Protein AF-A0A2E2D1N4-F1 (afdb_monomer_lite)

pLDDT: mean 76.46, std 15.57, range [43.59, 96.06]

Foldseek 3Di:
DDPVVVVVVVVVVPPPPPFDDQPAFDWDWDWDDDPPFIKIKIKTDRDDPDDDPQEAEAEDEDPAAADAQPPGPVSDHVNVSVVSNVCVVVVDDHSYIYIYIYQRADPDDPCRVLRSCVVVPPLVVLVVDDDDPVSVVSPVVD

Structure (mmCIF, N/CA/C/O backbone):
data_AF-A0A2E2D1N4-F1
#
_entry.id   AF-A0A2E2D1N4-F1
#
loop_
_atom_site.group_PDB
_atom_site.id
_atom_site.type_symbol
_atom_site.label_atom_id
_atom_site.label_alt_id
_atom_site.label_comp_id
_atom_site.label_asym_id
_atom_site.lab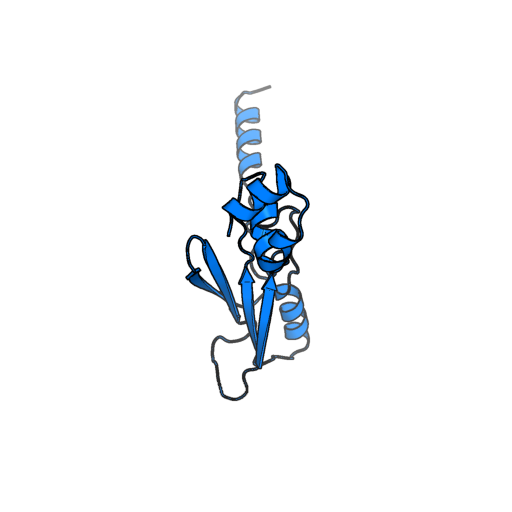el_entity_id
_atom_site.label_seq_id
_atom_site.pdbx_PDB_ins_code
_atom_site.Cartn_x
_atom_site.Cartn_y
_atom_site.Cartn_z
_atom_site.occupancy
_atom_site.B_iso_or_equiv
_atom_site.auth_seq_id
_atom_site.auth_comp_id
_atom_site.auth_asym_id
_atom_site.auth_atom_id
_atom_site.pdbx_PDB_model_num
ATOM 1 N N . MET A 1 1 ? 37.446 30.413 17.553 1.00 54.59 1 MET A N 1
ATOM 2 C CA . MET A 1 1 ? 36.247 29.555 17.701 1.00 54.59 1 MET A CA 1
ATOM 3 C C . MET A 1 1 ? 36.726 28.135 17.995 1.00 54.59 1 MET A C 1
ATOM 5 O O . MET A 1 1 ? 37.431 27.576 17.167 1.00 54.59 1 MET A O 1
ATOM 9 N N . ASN A 1 2 ? 36.495 27.613 19.207 1.00 69.12 2 ASN A N 1
ATOM 10 C CA . ASN A 1 2 ? 37.122 26.363 19.671 1.00 69.12 2 ASN A CA 1
ATOM 11 C C . ASN A 1 2 ? 36.707 25.160 18.815 1.00 69.12 2 ASN A C 1
ATOM 13 O O . ASN A 1 2 ? 35.518 24.973 18.569 1.00 69.12 2 ASN A O 1
ATOM 17 N N . LYS A 1 3 ? 37.677 24.312 18.440 1.00 60.31 3 LYS A N 1
ATOM 18 C CA . LYS A 1 3 ? 37.467 23.058 17.686 1.00 60.31 3 LYS A CA 1
ATOM 19 C C . LYS A 1 3 ? 36.375 22.168 18.308 1.00 60.31 3 LYS A C 1
ATOM 21 O O . LYS A 1 3 ? 35.610 21.543 17.585 1.00 60.31 3 LYS A O 1
ATOM 26 N N . ALA A 1 4 ? 36.224 22.214 19.635 1.00 66.19 4 ALA A N 1
ATOM 27 C CA . ALA A 1 4 ? 35.162 21.530 20.376 1.00 66.19 4 ALA A CA 1
ATOM 28 C C . ALA A 1 4 ? 33.736 22.007 20.025 1.00 66.19 4 ALA A C 1
ATOM 30 O O . ALA A 1 4 ? 32.815 21.198 19.987 1.00 66.19 4 ALA A O 1
ATOM 31 N N . LYS A 1 5 ? 33.538 23.298 19.712 1.00 59.16 5 LYS A N 1
ATOM 32 C CA . LYS A 1 5 ? 32.228 23.825 19.284 1.00 59.16 5 LYS A CA 1
ATOM 33 C C . LYS A 1 5 ? 31.865 23.375 17.864 1.00 59.16 5 LYS A C 1
ATOM 35 O O . LYS A 1 5 ? 30.692 23.172 17.584 1.00 59.16 5 LYS A O 1
ATOM 40 N N . PHE A 1 6 ? 32.860 23.186 16.992 1.00 63.22 6 PHE A N 1
ATOM 41 C CA . PHE A 1 6 ? 32.650 22.670 15.634 1.00 63.22 6 PHE A CA 1
ATOM 42 C C . PHE A 1 6 ? 32.310 21.172 15.648 1.00 63.22 6 PHE A C 1
ATOM 44 O O . PHE A 1 6 ? 31.409 20.742 14.936 1.00 63.22 6 PHE A O 1
ATOM 51 N N . LEU A 1 7 ? 32.964 20.398 16.523 1.00 61.84 7 LEU A N 1
ATOM 52 C CA . LEU A 1 7 ? 32.660 18.978 16.732 1.00 61.84 7 LEU A CA 1
ATOM 53 C C . LEU A 1 7 ? 31.230 18.769 17.265 1.00 61.84 7 LEU A C 1
ATOM 55 O O . LEU A 1 7 ? 30.522 17.885 16.794 1.00 61.84 7 LEU A O 1
ATOM 59 N N . LEU A 1 8 ? 30.783 19.622 18.195 1.00 59.03 8 LEU A N 1
ATOM 60 C CA . LEU A 1 8 ? 29.419 19.581 18.732 1.00 59.03 8 LEU A CA 1
ATOM 61 C C . LEU A 1 8 ? 28.369 19.915 17.658 1.00 59.03 8 LEU A C 1
ATOM 63 O O . LEU A 1 8 ? 27.344 19.248 17.579 1.00 59.03 8 LEU A O 1
ATOM 67 N N . LEU A 1 9 ? 28.643 20.899 16.792 1.00 56.91 9 LEU A N 1
ATOM 68 C CA . LEU A 1 9 ? 27.758 21.263 15.677 1.00 56.91 9 LEU A CA 1
ATOM 69 C C . LEU A 1 9 ? 27.648 20.135 14.632 1.00 56.91 9 LEU A C 1
ATOM 71 O O . LEU A 1 9 ? 26.576 19.914 14.075 1.00 56.91 9 LEU A O 1
ATOM 75 N N . PHE A 1 10 ? 28.738 19.394 14.406 1.00 57.06 10 PHE A N 1
ATOM 76 C CA . PHE A 1 10 ? 28.766 18.243 13.499 1.00 57.06 10 PHE A CA 1
ATOM 77 C C . PHE A 1 10 ? 28.005 17.032 14.065 1.00 57.06 10 PHE A C 1
ATOM 79 O O . PHE A 1 10 ? 27.363 16.309 13.309 1.00 57.06 10 PHE A O 1
ATOM 86 N N . LEU A 1 11 ? 28.010 16.842 15.392 1.00 55.62 11 LEU A N 1
ATOM 87 C CA . LEU A 1 11 ? 27.261 15.770 16.058 1.00 55.62 11 LEU A CA 1
ATOM 88 C C . LEU A 1 11 ? 25.736 15.994 15.999 1.00 55.62 11 LEU A C 1
ATOM 90 O O . LEU A 1 11 ? 24.978 15.043 15.839 1.00 55.62 11 LEU A O 1
ATOM 94 N N . ILE A 1 12 ? 25.281 17.251 16.083 1.00 55.34 12 ILE A N 1
ATOM 95 C CA . ILE A 1 12 ? 23.849 17.610 16.036 1.00 55.34 12 ILE A CA 1
ATOM 96 C C . ILE A 1 12 ? 23.264 17.425 14.622 1.00 55.34 12 ILE A C 1
ATOM 98 O O . ILE A 1 12 ? 22.081 17.132 14.471 1.00 55.34 12 ILE A O 1
ATOM 102 N N . MET A 1 13 ? 24.089 17.532 13.575 1.00 51.75 13 MET A N 1
ATOM 103 C CA . MET A 1 13 ? 23.668 17.325 12.181 1.00 51.75 13 MET A CA 1
ATOM 104 C C . MET A 1 13 ? 23.389 15.853 11.825 1.00 51.75 13 MET A C 1
ATOM 106 O O . MET A 1 13 ? 22.796 15.597 10.781 1.00 51.75 13 MET A O 1
ATOM 110 N N . GLN A 1 14 ? 23.772 14.885 12.668 1.00 49.44 14 GLN A N 1
ATOM 111 C CA . GLN A 1 14 ? 23.611 13.453 12.372 1.00 49.44 14 GLN A CA 1
ATOM 112 C C . GLN A 1 14 ? 22.303 12.819 12.884 1.00 49.44 14 GLN A C 1
ATOM 114 O O . GLN A 1 14 ? 22.088 11.635 12.649 1.00 49.44 14 GLN A O 1
ATOM 119 N N . VAL A 1 15 ? 21.410 13.562 13.554 1.00 48.88 15 VAL A N 1
ATOM 120 C CA . VAL A 1 15 ? 20.271 12.953 14.285 1.00 48.88 15 VAL A CA 1
ATOM 121 C C . VAL A 1 15 ? 18.909 13.087 13.578 1.00 48.88 15 VAL A C 1
ATOM 123 O O . VAL A 1 15 ? 17.912 12.576 14.068 1.00 48.88 15 VAL A O 1
ATOM 126 N N . ASN A 1 16 ? 18.828 13.686 12.386 1.00 43.59 16 ASN A N 1
ATOM 127 C CA . ASN A 1 16 ? 17.542 13.867 11.690 1.00 43.59 16 ASN A CA 1
ATOM 128 C C . ASN A 1 16 ? 17.332 12.912 10.504 1.00 43.59 16 ASN A C 1
ATOM 130 O O . ASN A 1 16 ? 16.797 13.317 9.476 1.00 43.59 16 ASN A O 1
ATOM 134 N N . HIS A 1 17 ? 17.704 11.638 10.638 1.00 45.53 17 HIS A N 1
ATOM 135 C CA . HIS A 1 17 ? 17.041 10.600 9.844 1.00 45.53 17 HIS A CA 1
ATOM 136 C C . HIS A 1 17 ? 15.761 10.201 10.581 1.00 45.53 17 HIS A C 1
ATOM 138 O O . HIS A 1 17 ? 15.724 9.223 11.322 1.00 45.53 17 HIS A O 1
ATOM 144 N N . LEU A 1 18 ? 14.714 11.017 10.422 1.00 49.69 18 LEU A N 1
ATOM 145 C CA . LEU A 1 18 ? 13.352 10.590 10.724 1.00 49.69 18 LEU A CA 1
ATOM 146 C C . LEU A 1 18 ? 13.016 9.475 9.729 1.00 49.69 18 LEU A C 1
ATOM 148 O O . LEU A 1 18 ? 12.569 9.754 8.620 1.00 49.69 18 LEU A O 1
ATOM 152 N N . ASN A 1 19 ? 13.284 8.222 10.101 1.00 56.41 19 ASN A N 1
ATOM 153 C CA . ASN A 1 19 ? 12.696 7.087 9.398 1.00 56.41 19 ASN A CA 1
ATOM 154 C C . ASN A 1 19 ? 11.179 7.262 9.472 1.00 56.41 19 ASN A C 1
ATOM 156 O O . ASN A 1 19 ? 10.627 7.498 10.553 1.00 56.41 19 ASN A O 1
ATOM 160 N N . SER A 1 20 ? 10.521 7.240 8.317 1.00 68.00 20 SER A N 1
ATOM 161 C CA . SER A 1 20 ? 9.088 7.469 8.266 1.00 68.00 20 SER A CA 1
ATOM 162 C C . SER A 1 20 ? 8.424 6.204 8.786 1.00 68.00 20 SER A C 1
ATOM 164 O O . SER A 1 20 ? 8.577 5.134 8.217 1.00 68.00 20 SER A O 1
ATOM 166 N N . GLN A 1 21 ? 7.714 6.295 9.904 1.00 85.50 21 GLN A N 1
ATOM 167 C CA . GLN A 1 21 ? 6.970 5.159 10.435 1.00 85.50 21 GLN A CA 1
ATOM 168 C C . GLN A 1 21 ? 5.506 5.237 9.994 1.00 85.50 21 GLN A C 1
ATOM 170 O O . GLN A 1 21 ? 4.939 6.326 9.833 1.00 85.50 21 GLN A O 1
ATOM 175 N N . LEU A 1 22 ? 4.887 4.066 9.822 1.00 89.81 22 LEU A N 1
ATOM 176 C CA . LEU A 1 22 ? 3.444 3.956 9.626 1.00 89.81 22 LEU A CA 1
ATOM 177 C C . LEU A 1 22 ? 2.701 4.632 10.780 1.00 89.81 22 LEU A C 1
ATOM 179 O O . LEU A 1 22 ? 3.066 4.491 11.946 1.00 89.81 22 LEU A O 1
ATOM 183 N N . ALA A 1 23 ? 1.626 5.334 10.446 1.00 92.25 23 ALA A N 1
ATOM 184 C CA . ALA A 1 23 ? 0.716 5.939 11.405 1.00 92.25 23 ALA A CA 1
ATOM 185 C C . ALA A 1 23 ? -0.049 4.891 12.224 1.00 92.25 23 ALA A C 1
ATOM 187 O O . ALA A 1 23 ? -0.276 5.071 13.417 1.00 92.25 23 ALA A O 1
ATOM 188 N N . ILE A 1 24 ? -0.461 3.807 11.565 1.00 93.38 24 ILE A N 1
ATOM 189 C CA . ILE A 1 24 ? -1.210 2.694 12.144 1.00 93.38 24 ILE A CA 1
ATOM 190 C C . ILE A 1 24 ? -0.996 1.435 11.300 1.00 93.38 24 ILE A C 1
ATOM 192 O O . ILE A 1 24 ? -0.700 1.522 10.104 1.00 93.38 24 ILE A O 1
ATOM 196 N N . GLY A 1 25 ? -1.213 0.272 11.909 1.00 93.56 25 GLY A N 1
ATOM 197 C CA . GLY A 1 25 ? -1.197 -1.017 11.229 1.00 93.56 25 GLY A CA 1
ATOM 198 C C . GLY A 1 25 ? 0.204 -1.591 11.048 1.00 93.56 25 GLY A C 1
ATOM 199 O O . GLY A 1 25 ? 1.180 -1.107 11.623 1.00 93.56 25 GLY A O 1
ATOM 200 N N . SER A 1 26 ? 0.293 -2.647 10.247 1.00 94.38 26 SER A N 1
ATOM 201 C CA . SER A 1 26 ? 1.549 -3.329 9.932 1.00 94.38 26 SER A CA 1
ATOM 202 C C . SER A 1 26 ? 1.624 -3.696 8.458 1.00 94.38 26 SER A C 1
ATOM 204 O O . SER A 1 26 ? 0.599 -3.920 7.813 1.00 94.38 26 SER A O 1
ATOM 206 N N . ILE A 1 27 ? 2.848 -3.769 7.937 1.00 92.94 27 ILE A N 1
ATOM 207 C CA . ILE A 1 27 ? 3.134 -4.248 6.586 1.00 92.94 27 ILE A CA 1
ATOM 208 C C . ILE A 1 27 ? 3.900 -5.562 6.687 1.00 92.94 27 ILE A C 1
ATOM 210 O O . ILE A 1 27 ? 4.873 -5.665 7.432 1.00 92.94 27 ILE A O 1
ATOM 214 N N . GLU A 1 28 ? 3.455 -6.548 5.923 1.00 93.62 28 GLU A N 1
ATOM 215 C CA . GLU A 1 28 ? 4.217 -7.742 5.582 1.00 93.62 28 GLU A CA 1
ATOM 216 C C . GLU A 1 28 ? 4.699 -7.609 4.137 1.00 93.62 28 GLU A C 1
ATOM 218 O O . GLU A 1 28 ? 3.931 -7.221 3.258 1.00 93.62 28 GLU A O 1
ATOM 223 N N . GLU A 1 29 ? 5.970 -7.908 3.882 1.00 91.25 29 GLU A N 1
ATOM 224 C CA . GLU A 1 29 ? 6.560 -7.778 2.552 1.00 91.25 29 GLU A CA 1
ATOM 225 C C . GLU A 1 29 ? 6.910 -9.142 1.974 1.00 91.25 29 GLU A C 1
ATOM 227 O O . GLU A 1 29 ? 7.468 -10.004 2.652 1.00 91.25 29 GLU A O 1
ATOM 232 N N . PHE A 1 30 ? 6.633 -9.311 0.686 1.00 89.12 30 PHE A N 1
ATOM 233 C CA . PHE A 1 30 ? 7.065 -10.466 -0.080 1.00 89.12 30 PHE A CA 1
ATOM 234 C C . PHE A 1 30 ? 7.574 -10.036 -1.450 1.00 89.12 30 PHE A C 1
ATOM 236 O O . PHE A 1 30 ? 7.181 -9.003 -1.992 1.00 89.12 30 PHE A O 1
ATOM 243 N N . PHE A 1 31 ? 8.475 -10.835 -2.008 1.00 86.81 31 PHE A N 1
ATOM 244 C CA . PHE A 1 31 ? 9.079 -10.576 -3.306 1.00 86.81 31 PHE A CA 1
ATOM 245 C C . PHE A 1 31 ? 8.644 -11.668 -4.273 1.00 86.81 31 PHE A C 1
ATOM 247 O O . PHE A 1 31 ? 8.837 -12.852 -4.005 1.00 86.81 31 PHE A O 1
ATOM 254 N N . ILE A 1 32 ? 8.038 -11.269 -5.388 1.00 82.94 32 ILE A N 1
ATOM 255 C CA . ILE A 1 32 ? 7.756 -12.174 -6.499 1.00 82.94 32 ILE A CA 1
ATOM 256 C C . ILE A 1 32 ? 8.831 -11.967 -7.553 1.00 82.94 32 ILE A C 1
ATOM 258 O O . ILE A 1 32 ? 8.957 -10.881 -8.122 1.00 82.94 32 ILE A O 1
ATOM 262 N N . GLU A 1 33 ? 9.577 -13.025 -7.836 1.00 75.19 33 GLU A N 1
ATOM 263 C CA . GLU A 1 33 ? 10.494 -13.069 -8.967 1.00 75.19 33 GLU A CA 1
ATOM 264 C C . GLU A 1 33 ? 9.693 -13.322 -10.250 1.00 75.19 33 GLU A C 1
ATOM 266 O O . GLU A 1 33 ? 9.008 -14.338 -10.389 1.00 75.19 33 GLU A O 1
ATOM 271 N N . HIS A 1 34 ? 9.762 -12.396 -11.208 1.00 64.19 34 HIS A N 1
ATOM 272 C CA . HIS A 1 34 ? 9.250 -12.623 -12.555 1.00 64.19 34 HIS A CA 1
ATOM 273 C C . HIS A 1 34 ? 10.297 -12.198 -13.588 1.00 64.19 34 HIS A C 1
ATOM 275 O O . HIS A 1 34 ? 10.579 -11.010 -13.777 1.00 64.19 34 HIS A O 1
ATOM 281 N N . ASN A 1 35 ? 10.872 -13.186 -14.279 1.00 64.44 35 ASN A N 1
ATOM 282 C CA . ASN A 1 35 ? 11.982 -13.013 -15.219 1.00 64.44 35 ASN A CA 1
ATOM 283 C C . ASN A 1 35 ? 13.176 -12.279 -14.570 1.00 64.44 35 ASN A C 1
ATOM 285 O O . ASN A 1 35 ? 13.680 -12.701 -13.537 1.00 64.44 35 ASN A O 1
ATOM 289 N N . ALA A 1 36 ? 13.639 -11.177 -15.171 1.00 59.84 36 ALA A N 1
ATOM 290 C CA . ALA A 1 36 ? 14.768 -10.373 -14.696 1.00 59.84 36 ALA A CA 1
ATOM 291 C C . ALA A 1 36 ? 14.390 -9.329 -13.620 1.00 59.84 36 ALA A C 1
ATOM 293 O O . ALA A 1 36 ? 15.174 -8.401 -13.356 1.00 59.84 36 ALA A O 1
ATOM 294 N N . TYR A 1 37 ? 13.178 -9.409 -13.055 1.00 64.88 37 TYR A N 1
ATOM 295 C CA . TYR A 1 37 ? 12.639 -8.369 -12.186 1.00 64.88 37 TYR A CA 1
ATOM 296 C C . TYR A 1 37 ? 11.937 -8.928 -10.946 1.00 64.88 37 TYR A C 1
ATOM 298 O O . TYR A 1 37 ? 10.871 -9.533 -11.038 1.00 64.88 37 TYR A O 1
ATOM 306 N N . ASP A 1 38 ? 12.478 -8.594 -9.779 1.00 72.75 38 ASP A N 1
ATOM 307 C CA . ASP A 1 38 ? 11.798 -8.803 -8.503 1.00 72.75 38 ASP A CA 1
ATOM 308 C C . ASP A 1 38 ? 10.728 -7.719 -8.335 1.00 72.75 38 ASP A C 1
ATOM 310 O O . ASP A 1 38 ? 10.969 -6.530 -8.588 1.00 72.75 38 ASP A O 1
ATOM 314 N N . ARG A 1 39 ? 9.526 -8.120 -7.928 1.00 79.00 39 ARG A N 1
ATOM 315 C CA . ARG A 1 39 ? 8.444 -7.218 -7.532 1.00 79.00 39 ARG A CA 1
ATOM 316 C C . ARG A 1 39 ? 8.252 -7.330 -6.031 1.00 79.00 39 ARG A C 1
ATOM 318 O O . ARG A 1 39 ? 7.907 -8.401 -5.540 1.00 79.00 39 ARG A O 1
ATOM 325 N N . ARG A 1 40 ? 8.454 -6.220 -5.319 1.00 85.31 40 ARG A N 1
ATOM 326 C CA . ARG A 1 40 ? 8.033 -6.096 -3.921 1.00 85.31 40 ARG A CA 1
ATOM 327 C C . ARG A 1 40 ? 6.514 -5.978 -3.885 1.00 85.31 40 ARG A C 1
ATOM 329 O O . ARG A 1 40 ? 5.937 -5.181 -4.625 1.00 85.31 40 ARG A O 1
ATOM 336 N N . ILE A 1 41 ? 5.885 -6.761 -3.027 1.00 88.69 41 ILE A N 1
ATOM 337 C CA . ILE A 1 41 ? 4.474 -6.644 -2.699 1.00 88.69 41 ILE A CA 1
ATOM 338 C C . ILE A 1 41 ? 4.366 -6.453 -1.193 1.00 88.69 41 ILE A C 1
ATOM 340 O O . ILE A 1 41 ? 5.012 -7.152 -0.414 1.00 88.69 41 ILE A O 1
ATOM 344 N N . GLN A 1 42 ? 3.562 -5.476 -0.800 1.00 91.44 42 GLN A N 1
ATOM 345 C CA . GLN A 1 42 ? 3.348 -5.068 0.577 1.00 91.44 42 GLN A CA 1
ATOM 346 C C . GLN A 1 42 ? 1.895 -5.383 0.954 1.00 91.44 42 GLN A C 1
ATOM 348 O O . GLN A 1 42 ? 0.957 -4.832 0.373 1.00 91.44 42 GLN A O 1
ATOM 353 N N . ILE A 1 43 ? 1.699 -6.286 1.913 1.00 94.00 43 ILE A N 1
ATOM 354 C CA . ILE A 1 43 ? 0.397 -6.580 2.517 1.00 94.00 43 ILE A CA 1
ATOM 355 C C . ILE A 1 43 ? 0.247 -5.694 3.738 1.00 94.00 43 ILE A C 1
ATOM 357 O O . ILE A 1 43 ? 0.921 -5.884 4.747 1.00 94.00 43 ILE A O 1
ATOM 361 N N . TYR A 1 44 ? -0.644 -4.722 3.644 1.00 94.62 44 TYR A N 1
ATOM 362 C CA . TYR A 1 44 ? -0.938 -3.800 4.719 1.00 94.62 44 TYR A CA 1
ATOM 363 C C . TYR A 1 44 ? -2.203 -4.204 5.466 1.00 94.62 44 TYR A C 1
ATOM 365 O O . TYR A 1 44 ? -3.286 -4.341 4.886 1.00 94.62 44 TYR A O 1
ATOM 373 N N . TYR A 1 45 ? -2.044 -4.333 6.778 1.00 95.31 45 TYR A N 1
ATOM 374 C CA . TYR A 1 45 ? -3.077 -4.654 7.748 1.00 95.31 45 TYR A CA 1
ATOM 375 C C . TYR A 1 45 ? -3.347 -3.404 8.600 1.00 95.31 45 TYR A C 1
ATOM 377 O O . TYR A 1 45 ? -2.607 -3.152 9.554 1.00 95.31 45 TYR A O 1
ATOM 385 N N . PRO A 1 46 ? -4.382 -2.596 8.297 1.00 94.19 46 PRO A N 1
ATOM 386 C CA . PRO A 1 46 ? -4.597 -1.333 9.002 1.00 94.19 46 PRO A CA 1
ATOM 387 C C . PRO A 1 46 ? -5.031 -1.519 10.461 1.00 94.19 46 PRO A C 1
ATOM 389 O O . PRO A 1 46 ? -4.706 -0.692 11.308 1.00 94.19 46 PRO A O 1
ATOM 392 N N . PHE A 1 47 ? -5.765 -2.600 10.755 1.00 93.25 47 PHE A N 1
ATOM 393 C CA . PHE A 1 47 ? -6.367 -2.840 12.075 1.00 93.25 47 PHE A CA 1
ATOM 394 C C . PHE A 1 47 ? -6.062 -4.224 12.661 1.00 93.25 47 PHE A C 1
ATOM 396 O O . PHE A 1 47 ? -5.864 -4.342 13.866 1.00 93.25 47 PHE A O 1
ATOM 403 N N . SER A 1 48 ? -6.066 -5.276 11.837 1.00 90.12 48 SER A N 1
ATOM 404 C CA . SER A 1 48 ? -5.853 -6.664 12.265 1.00 90.12 48 SER A CA 1
ATOM 405 C C . SER A 1 48 ? -5.241 -7.479 11.131 1.00 90.12 48 SER A C 1
ATOM 407 O O . SER A 1 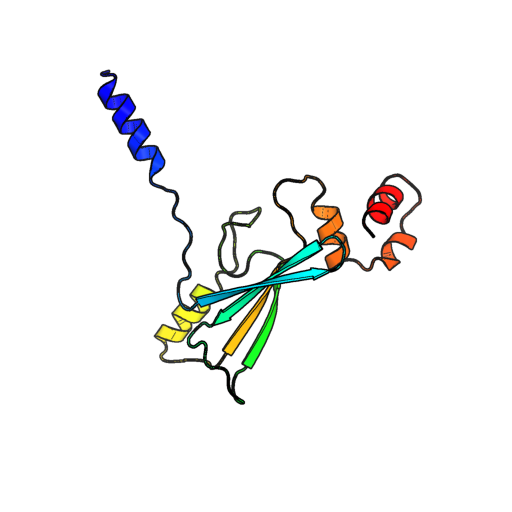48 ? -5.578 -7.264 9.968 1.00 90.12 48 SER A O 1
ATOM 409 N N . ASN A 1 49 ? -4.375 -8.428 11.481 1.00 90.06 49 ASN A N 1
ATOM 410 C CA . ASN A 1 49 ? -3.817 -9.419 10.559 1.00 90.06 49 ASN A CA 1
ATOM 411 C C . ASN A 1 49 ? -4.672 -10.694 10.449 1.00 90.06 49 ASN A C 1
ATOM 413 O O . ASN A 1 49 ? -4.312 -11.620 9.726 1.00 90.06 49 ASN A O 1
ATOM 417 N N . GLN A 1 50 ? -5.802 -10.765 11.159 1.00 92.00 50 GLN A N 1
ATOM 418 C CA . GLN A 1 50 ? -6.733 -11.881 11.039 1.00 92.00 50 GLN A CA 1
ATOM 419 C C . GLN A 1 50 ? -7.583 -11.734 9.778 1.00 92.00 50 GLN A C 1
ATOM 421 O O . GLN A 1 50 ? -8.332 -10.769 9.631 1.00 92.00 50 GLN A O 1
ATOM 426 N N . ILE A 1 51 ? -7.478 -12.721 8.891 1.00 93.56 51 ILE A N 1
ATOM 427 C CA . ILE A 1 51 ? -8.247 -12.803 7.651 1.00 93.56 51 ILE A CA 1
ATOM 428 C C . ILE A 1 51 ? -9.385 -13.810 7.831 1.00 93.56 51 ILE A C 1
ATOM 430 O O . ILE A 1 51 ? -9.166 -14.942 8.264 1.00 93.56 51 ILE A O 1
ATOM 434 N N . ASP A 1 52 ? -10.598 -13.409 7.460 1.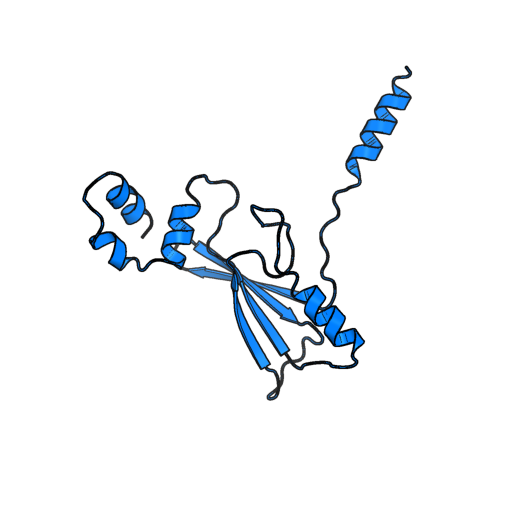00 94.69 52 ASP A N 1
ATOM 435 C CA . ASP A 1 52 ? -11.787 -14.255 7.467 1.00 94.69 52 ASP A CA 1
ATOM 436 C C . ASP A 1 52 ? -12.639 -14.054 6.196 1.00 94.69 52 ASP A C 1
ATOM 438 O O . ASP A 1 52 ? -12.283 -13.323 5.271 1.00 94.69 52 ASP A O 1
ATOM 442 N N . LYS A 1 53 ? -13.807 -14.704 6.141 1.00 95.38 53 LYS A N 1
ATOM 443 C CA . LYS A 1 53 ? -14.739 -14.621 5.000 1.00 95.38 53 LYS A CA 1
ATOM 444 C C . LYS A 1 53 ? -15.317 -13.220 4.741 1.00 95.38 53 LYS A C 1
ATOM 446 O O . LYS A 1 53 ? -15.924 -12.995 3.696 1.00 95.38 53 LYS A O 1
ATOM 451 N N . ASN A 1 54 ? -15.207 -12.309 5.703 1.00 94.06 54 ASN A N 1
ATOM 452 C CA . ASN A 1 54 ? -15.723 -10.948 5.619 1.00 94.06 54 ASN A CA 1
ATOM 453 C C . ASN A 1 54 ? -14.632 -9.943 5.233 1.00 94.06 54 ASN A C 1
ATOM 455 O O . ASN A 1 54 ? -14.977 -8.816 4.862 1.00 94.06 54 ASN A O 1
ATOM 459 N N . THR A 1 55 ? -13.357 -10.342 5.288 1.00 96.06 55 THR A N 1
ATOM 460 C CA . THR A 1 55 ? -12.224 -9.497 4.917 1.00 96.06 55 THR A CA 1
ATOM 461 C C . THR A 1 55 ? -12.364 -9.005 3.482 1.00 96.06 55 THR A C 1
ATOM 463 O O . THR A 1 55 ? -12.599 -9.769 2.543 1.00 96.06 55 THR A O 1
ATOM 466 N N . LYS A 1 56 ? -12.243 -7.689 3.309 1.00 96.06 56 LYS A N 1
ATOM 467 C CA . LYS A 1 56 ? -12.202 -7.041 1.999 1.00 96.06 56 LYS A CA 1
ATOM 468 C C . LYS A 1 56 ? -10.756 -6.835 1.581 1.00 96.06 56 LYS A C 1
ATOM 470 O O . LYS A 1 56 ? -9.939 -6.388 2.375 1.00 96.06 56 LYS A O 1
ATOM 475 N N . PHE A 1 57 ? -10.461 -7.129 0.324 1.00 95.50 57 PHE A N 1
ATOM 476 C CA . PHE A 1 57 ? -9.134 -6.939 -0.245 1.00 95.50 57 PHE A CA 1
ATOM 477 C C . PHE A 1 57 ? -9.174 -5.793 -1.241 1.00 95.50 57 PHE A C 1
ATOM 479 O O . PHE A 1 57 ? -10.050 -5.751 -2.107 1.00 95.50 57 PHE A O 1
ATOM 486 N N . VAL A 1 58 ? -8.223 -4.876 -1.119 1.00 93.19 58 VAL A N 1
ATOM 487 C CA . VAL A 1 58 ? -8.002 -3.813 -2.098 1.00 93.19 58 VAL A CA 1
ATOM 488 C C . VAL A 1 58 ? -6.622 -4.018 -2.686 1.00 93.19 58 VAL A C 1
ATOM 490 O O . VAL A 1 58 ? -5.633 -3.970 -1.962 1.00 93.19 58 VAL A O 1
ATOM 493 N N . ILE A 1 59 ? -6.561 -4.267 -3.991 1.00 90.81 59 ILE A N 1
ATOM 494 C CA . ILE A 1 59 ? -5.302 -4.448 -4.710 1.00 90.81 59 ILE A CA 1
ATOM 495 C C . ILE A 1 59 ? -4.989 -3.150 -5.443 1.00 90.81 59 ILE A C 1
ATOM 497 O O . ILE A 1 59 ? -5.818 -2.658 -6.211 1.00 90.81 59 ILE A O 1
ATOM 501 N N . MET A 1 60 ? -3.809 -2.587 -5.195 1.00 86.38 60 MET A N 1
ATOM 502 C CA . MET A 1 60 ? -3.372 -1.322 -5.781 1.00 86.38 60 MET A CA 1
ATOM 503 C C . MET A 1 60 ? -1.984 -1.486 -6.396 1.00 86.38 60 MET A C 1
ATOM 505 O O . MET A 1 60 ? -1.053 -1.928 -5.727 1.00 86.38 60 MET A O 1
ATOM 509 N N . ASN A 1 61 ? -1.848 -1.113 -7.670 1.00 76.38 61 ASN A N 1
ATOM 510 C CA . ASN A 1 61 ? -0.544 -0.966 -8.316 1.00 76.38 61 ASN A CA 1
ATOM 511 C C . ASN A 1 61 ? 0.024 0.417 -7.997 1.00 76.38 61 ASN A C 1
ATOM 513 O O . ASN A 1 61 ? -0.662 1.431 -8.147 1.00 76.38 61 ASN A O 1
ATOM 517 N N . ASP A 1 62 ? 1.277 0.448 -7.565 1.00 67.62 62 ASP A N 1
ATOM 518 C CA . ASP A 1 62 ? 1.924 1.646 -7.049 1.00 67.62 62 ASP A CA 1
ATOM 519 C C . ASP A 1 62 ? 2.620 2.465 -8.157 1.00 67.62 62 ASP A C 1
ATOM 521 O O . ASP A 1 62 ? 3.561 1.997 -8.806 1.00 67.62 62 ASP A O 1
ATOM 525 N N . ALA A 1 63 ? 2.188 3.718 -8.351 1.00 59.81 63 ALA A N 1
ATOM 526 C CA . ALA A 1 63 ? 2.867 4.710 -9.195 1.00 59.81 63 ALA A CA 1
ATOM 527 C C . ALA A 1 63 ? 3.709 5.739 -8.397 1.00 59.81 63 ALA A C 1
ATOM 529 O O . ALA A 1 63 ? 4.662 6.323 -8.939 1.00 59.81 63 ALA A O 1
ATOM 530 N N . GLU A 1 64 ? 3.353 5.959 -7.131 1.00 65.25 64 GLU A N 1
ATOM 531 C CA . GLU A 1 64 ? 3.898 6.911 -6.154 1.00 65.25 64 GLU A CA 1
ATOM 532 C C . GLU A 1 64 ? 3.674 6.264 -4.780 1.00 65.25 64 GLU A C 1
ATOM 534 O O . GLU A 1 64 ? 2.528 5.940 -4.496 1.00 65.25 64 GLU A O 1
ATOM 539 N N . GLU A 1 65 ? 4.736 6.011 -3.997 1.00 79.50 65 GLU A N 1
ATOM 540 C CA . GLU A 1 65 ? 4.711 5.017 -2.901 1.00 79.50 65 GLU A CA 1
ATOM 541 C C . GLU A 1 65 ? 3.452 5.120 -2.014 1.00 79.50 65 GLU A C 1
ATOM 543 O O . GLU A 1 65 ? 3.081 6.207 -1.563 1.00 79.50 65 GLU A O 1
ATOM 548 N N . LEU A 1 66 ? 2.770 4.004 -1.743 1.00 85.06 66 LEU A N 1
ATOM 549 C CA . LEU A 1 66 ? 1.488 4.028 -1.015 1.00 85.06 66 LEU A CA 1
ATOM 550 C C . LEU A 1 66 ? 1.607 4.434 0.465 1.00 85.06 66 LEU A C 1
ATOM 552 O O . LEU A 1 66 ? 0.705 5.096 0.993 1.00 85.06 66 LEU A O 1
ATOM 556 N N . PHE A 1 67 ? 2.704 4.059 1.132 1.00 86.69 67 PHE A N 1
ATOM 557 C CA . PHE A 1 67 ? 2.827 4.155 2.593 1.00 86.69 67 PHE A CA 1
ATOM 558 C C . PHE A 1 67 ? 3.908 5.114 3.074 1.00 86.69 67 PHE A C 1
ATOM 560 O O . PHE A 1 67 ? 3.605 6.041 3.816 1.00 86.69 67 PHE A O 1
ATOM 567 N N . LEU A 1 68 ? 5.165 4.878 2.699 1.00 82.19 68 LEU A N 1
ATOM 568 C CA . LEU A 1 68 ? 6.320 5.607 3.219 1.00 82.19 68 LEU A CA 1
ATOM 569 C C . LEU A 1 68 ? 7.086 6.263 2.071 1.00 82.19 68 LEU A C 1
ATOM 571 O O . LEU A 1 68 ? 7.111 5.768 0.949 1.00 82.19 68 LEU A O 1
ATOM 575 N N . GLU A 1 69 ? 7.707 7.407 2.349 1.00 75.25 69 GLU A N 1
ATOM 576 C CA . GLU A 1 69 ? 8.323 8.254 1.318 1.00 75.25 69 GLU A CA 1
ATOM 577 C C . GLU A 1 69 ? 9.719 7.796 0.884 1.00 75.25 69 GLU A C 1
ATOM 579 O O . GLU A 1 69 ? 10.269 8.333 -0.082 1.00 75.25 69 GLU A O 1
ATOM 584 N N . GLU A 1 70 ? 10.267 6.810 1.592 1.00 66.25 70 GLU A N 1
ATOM 585 C CA . GLU A 1 70 ? 11.676 6.404 1.598 1.00 66.25 70 GLU A CA 1
ATOM 586 C C . GLU A 1 70 ? 12.189 6.017 0.201 1.00 66.25 70 GLU A C 1
ATOM 588 O O . GLU A 1 70 ? 13.324 6.332 -0.151 1.00 66.25 70 GLU A O 1
ATOM 593 N N . ASP A 1 71 ? 11.316 5.451 -0.640 1.00 57.25 71 ASP A N 1
ATOM 594 C CA . ASP A 1 71 ? 11.645 4.977 -1.992 1.00 57.25 71 ASP A CA 1
ATOM 595 C C . ASP A 1 71 ? 11.156 5.916 -3.120 1.00 57.25 71 ASP A C 1
ATOM 597 O O . ASP A 1 71 ? 11.322 5.661 -4.328 1.00 57.25 71 ASP A O 1
ATOM 601 N N . THR A 1 72 ? 10.560 7.054 -2.761 1.00 63.66 72 THR A N 1
ATOM 602 C CA . THR A 1 72 ? 9.922 7.959 -3.721 1.00 63.66 72 THR A CA 1
ATOM 603 C C . THR A 1 72 ? 10.945 8.877 -4.389 1.00 63.66 72 THR A C 1
ATOM 605 O O . THR A 1 72 ? 11.883 9.385 -3.787 1.00 63.66 72 THR A O 1
ATOM 608 N N . TRP A 1 73 ? 10.754 9.158 -5.680 1.00 56.25 73 TRP A N 1
ATOM 609 C CA . TRP A 1 73 ? 11.630 10.097 -6.398 1.00 56.25 73 TRP A CA 1
ATOM 610 C C . TRP A 1 73 ? 11.350 11.571 -6.052 1.00 56.25 73 TRP A C 1
ATOM 612 O O . TRP A 1 73 ? 12.134 12.447 -6.407 1.00 56.25 73 TRP A O 1
ATOM 622 N N . ARG A 1 74 ? 10.203 11.839 -5.418 1.00 63.81 74 ARG A N 1
ATOM 623 C CA . ARG A 1 74 ? 9.685 13.174 -5.097 1.00 63.81 74 ARG A CA 1
ATOM 624 C C . ARG A 1 74 ? 9.576 13.443 -3.596 1.00 63.81 74 ARG A C 1
ATOM 626 O O . ARG A 1 74 ? 9.097 14.518 -3.255 1.00 63.81 74 ARG A O 1
ATOM 633 N N . GLY A 1 75 ? 9.974 12.502 -2.738 1.00 68.44 75 GLY A N 1
ATOM 634 C CA . GLY A 1 75 ? 9.702 12.575 -1.298 1.00 68.44 75 GLY A CA 1
ATOM 635 C C . GLY A 1 75 ? 8.200 12.626 -1.008 1.00 68.44 75 GLY A C 1
ATOM 636 O O . GLY A 1 75 ? 7.769 13.455 -0.223 1.00 68.44 75 GLY A O 1
ATOM 637 N N . ARG A 1 76 ? 7.380 11.869 -1.749 1.00 73.31 76 ARG A N 1
ATOM 638 C CA . ARG A 1 76 ? 5.914 11.929 -1.662 1.00 73.31 76 ARG A CA 1
ATOM 639 C C . ARG A 1 76 ? 5.290 10.553 -1.742 1.00 73.31 76 ARG A C 1
ATOM 641 O O . ARG A 1 76 ? 5.576 9.809 -2.674 1.00 73.31 76 ARG A O 1
ATOM 648 N N . SER A 1 77 ? 4.409 10.276 -0.793 1.00 84.06 77 SER A N 1
ATOM 649 C CA . SER A 1 77 ? 3.627 9.048 -0.702 1.00 84.06 77 SER A CA 1
ATOM 650 C C . SER A 1 77 ? 2.145 9.378 -0.542 1.00 84.06 77 SER A C 1
ATOM 652 O O . SER A 1 77 ? 1.792 10.500 -0.168 1.00 84.06 77 SER A O 1
ATOM 654 N N . TRP A 1 78 ? 1.267 8.410 -0.801 1.00 86.94 78 TRP A N 1
ATOM 655 C CA . TRP A 1 78 ? -0.173 8.595 -0.577 1.00 86.94 78 TRP A CA 1
ATOM 656 C C . TRP A 1 78 ? -0.550 8.651 0.900 1.00 86.94 78 TRP A C 1
ATOM 658 O O . TRP A 1 78 ? -1.629 9.146 1.225 1.00 86.94 78 TRP A O 1
ATOM 668 N N . ARG A 1 79 ? 0.317 8.146 1.788 1.00 89.50 79 ARG A N 1
ATOM 669 C CA . ARG A 1 79 ? 0.065 8.056 3.230 1.00 89.50 79 ARG A CA 1
ATOM 670 C C . ARG A 1 79 ? -1.296 7.437 3.541 1.00 89.50 79 ARG A C 1
ATOM 672 O O . ARG A 1 79 ? -2.062 7.955 4.356 1.00 89.50 79 ARG A O 1
ATOM 679 N N . ILE A 1 80 ? -1.635 6.326 2.880 1.00 91.25 80 ILE A N 1
ATOM 680 C CA . ILE A 1 80 ? -2.941 5.688 3.111 1.00 91.25 80 ILE A CA 1
ATOM 681 C C . ILE A 1 80 ? -3.089 5.202 4.561 1.00 91.25 80 ILE A C 1
ATOM 683 O O . ILE A 1 80 ? -4.198 5.174 5.089 1.00 91.25 80 ILE A O 1
ATOM 687 N N . ASP A 1 81 ? -1.970 4.937 5.240 1.00 92.56 81 ASP A N 1
ATOM 688 C CA . ASP A 1 81 ? -1.891 4.684 6.679 1.00 92.56 81 ASP A CA 1
ATOM 689 C C . ASP A 1 81 ? -2.520 5.815 7.511 1.00 92.56 81 ASP A C 1
ATOM 691 O O . ASP A 1 81 ? -3.245 5.549 8.467 1.00 92.56 81 ASP A O 1
ATOM 695 N N . LYS A 1 82 ? -2.333 7.079 7.111 1.00 93.19 82 LYS A N 1
ATOM 696 C CA . LYS A 1 82 ? -2.960 8.238 7.767 1.00 93.19 82 LYS A CA 1
ATOM 697 C C . LYS A 1 82 ? -4.472 8.274 7.574 1.00 93.19 82 LYS A C 1
ATOM 699 O O . LYS A 1 82 ? -5.202 8.618 8.498 1.00 93.19 82 LYS A O 1
ATOM 704 N N . THR A 1 83 ? -4.954 7.842 6.410 1.00 92.50 83 THR A N 1
ATOM 705 C CA . THR A 1 83 ? -6.400 7.729 6.162 1.00 92.50 83 THR A CA 1
ATOM 706 C C . THR A 1 83 ? -7.035 6.688 7.088 1.00 92.50 83 THR A C 1
ATOM 708 O O . THR A 1 83 ? -8.104 6.923 7.653 1.00 92.50 83 THR A O 1
ATOM 711 N N . PHE A 1 84 ? -6.370 5.549 7.297 1.00 94.00 84 PHE A N 1
ATOM 712 C CA . PHE A 1 84 ? -6.843 4.533 8.239 1.00 9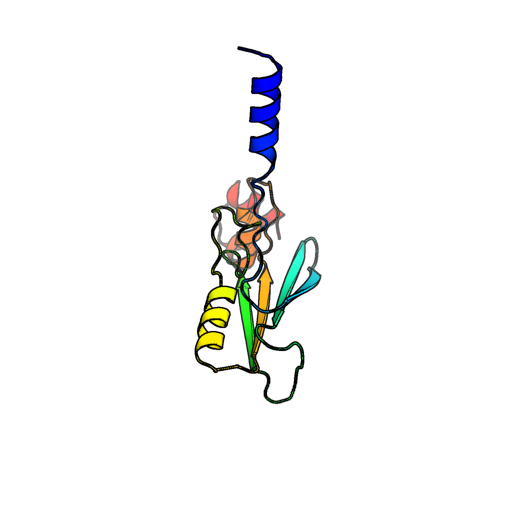4.00 84 PHE A CA 1
ATOM 713 C C . PHE A 1 84 ? -6.707 4.960 9.704 1.00 94.00 84 PHE A C 1
ATOM 715 O O . PHE A 1 84 ? -7.587 4.636 10.501 1.00 94.00 84 PHE A O 1
ATOM 722 N N . GLU A 1 85 ? -5.675 5.731 10.056 1.00 94.38 85 GLU A N 1
ATOM 723 C CA . GLU A 1 85 ? -5.543 6.351 11.381 1.00 94.38 85 GLU A CA 1
ATOM 724 C C . GLU A 1 85 ? -6.745 7.265 11.674 1.00 94.38 85 GLU A C 1
ATOM 726 O O . GLU A 1 85 ? -7.348 7.183 12.746 1.00 94.38 85 GLU A O 1
ATOM 731 N N . ASP A 1 86 ? -7.147 8.096 10.713 1.00 93.75 86 ASP A N 1
ATOM 732 C CA . ASP A 1 86 ? -8.303 8.978 10.873 1.00 93.75 86 ASP A CA 1
ATOM 733 C C . ASP A 1 86 ? -9.626 8.205 10.937 1.00 93.75 86 ASP A C 1
ATOM 735 O O . ASP A 1 86 ? -10.493 8.533 11.750 1.00 93.75 86 ASP A O 1
ATOM 739 N N . LEU A 1 87 ? -9.769 7.123 10.166 1.00 92.62 87 LEU A N 1
ATOM 740 C CA . LEU A 1 87 ? -10.916 6.217 10.285 1.00 92.62 87 LEU A CA 1
ATOM 741 C C . LEU A 1 87 ? -10.989 5.564 11.672 1.00 92.62 87 LEU A C 1
ATOM 743 O O . LEU A 1 87 ? -12.077 5.511 12.254 1.00 92.62 87 LEU A O 1
ATOM 747 N N . ALA A 1 88 ? -9.852 5.146 12.235 1.00 90.81 88 ALA A N 1
ATOM 748 C CA . ALA A 1 88 ? -9.780 4.553 13.569 1.00 90.81 88 ALA A CA 1
ATOM 749 C C . ALA A 1 88 ? -10.347 5.498 14.641 1.00 90.81 88 ALA A C 1
ATOM 751 O O . ALA A 1 88 ? -11.121 5.073 15.500 1.00 90.81 88 ALA A O 1
ATOM 752 N N . LYS A 1 89 ? -10.041 6.801 14.541 1.00 92.94 89 LYS A N 1
ATOM 753 C CA . LYS A 1 89 ? -10.547 7.844 15.456 1.00 92.94 89 LYS A CA 1
ATOM 754 C C . LYS A 1 89 ? -12.071 7.987 15.419 1.00 92.94 89 LYS A C 1
ATOM 756 O O . LYS A 1 89 ? -12.660 8.478 16.376 1.00 92.94 89 LYS A O 1
ATOM 761 N N . THR A 1 90 ? -12.725 7.542 14.344 1.00 92.56 90 THR A N 1
ATOM 762 C CA . THR A 1 90 ? -14.194 7.541 14.228 1.00 92.56 90 THR A CA 1
ATOM 763 C C . THR A 1 90 ? -14.861 6.297 14.828 1.00 92.56 90 THR A C 1
ATOM 765 O O . THR A 1 90 ? -16.062 6.105 14.636 1.00 92.56 90 THR A O 1
ATOM 768 N N . ASN A 1 91 ? -14.111 5.441 15.540 1.00 83.06 91 ASN A N 1
ATOM 769 C CA . ASN A 1 91 ? -14.551 4.123 16.023 1.00 83.06 91 ASN A CA 1
ATOM 770 C C . ASN A 1 91 ? -15.066 3.202 14.903 1.00 83.06 91 ASN A C 1
ATOM 772 O O . ASN A 1 91 ? -15.880 2.308 15.137 1.00 83.06 91 ASN A O 1
ATOM 776 N N . LYS A 1 92 ? -14.589 3.410 13.671 1.00 78.88 92 LYS A N 1
ATOM 777 C CA . LYS A 1 92 ? -14.851 2.528 12.534 1.00 78.88 92 LYS A CA 1
ATOM 778 C C . LYS A 1 92 ? -13.607 1.694 12.270 1.00 78.88 92 LYS A C 1
ATOM 780 O O . LYS A 1 92 ? -12.606 2.215 11.786 1.00 78.88 92 LYS A O 1
ATOM 785 N N . SER A 1 93 ? -13.686 0.397 12.547 1.00 77.00 93 SER A N 1
ATOM 786 C CA . SER A 1 93 ? -12.710 -0.577 12.065 1.00 77.00 93 SER A CA 1
ATOM 787 C C . SER A 1 93 ? -13.295 -1.312 10.865 1.00 77.00 93 SER A C 1
ATOM 789 O O . SER A 1 93 ? -14.413 -1.829 10.895 1.00 77.00 93 SER A O 1
ATOM 791 N N . LEU A 1 94 ? -12.547 -1.318 9.767 1.00 87.06 94 LEU A N 1
ATOM 792 C CA . LEU A 1 94 ? -12.895 -2.091 8.584 1.00 87.06 94 LEU A CA 1
ATOM 793 C C . LEU A 1 94 ? -12.114 -3.400 8.635 1.00 87.06 94 LEU A C 1
ATOM 795 O O . LEU A 1 94 ? -10.907 -3.391 8.856 1.00 87.06 94 LEU A O 1
ATOM 799 N N . ASN A 1 95 ? -12.782 -4.525 8.395 1.00 92.31 95 ASN A N 1
ATOM 800 C CA . ASN A 1 95 ? -12.088 -5.781 8.131 1.00 92.31 95 ASN A CA 1
ATOM 801 C C . ASN A 1 95 ? -11.570 -5.742 6.685 1.00 92.31 95 ASN A C 1
ATOM 803 O O . ASN A 1 95 ? -12.254 -6.165 5.750 1.00 92.31 95 ASN A O 1
ATOM 807 N N . ILE A 1 96 ? -10.414 -5.108 6.500 1.00 95.06 96 ILE A N 1
ATOM 808 C CA . ILE A 1 96 ? -9.832 -4.804 5.196 1.00 95.06 96 ILE A CA 1
ATOM 809 C C . ILE A 1 96 ? -8.324 -5.043 5.210 1.00 95.06 96 ILE A C 1
ATOM 811 O O . ILE A 1 96 ? -7.653 -4.750 6.197 1.00 95.06 96 ILE A O 1
ATOM 815 N N . VAL A 1 97 ? -7.807 -5.535 4.090 1.00 96.00 97 VAL A N 1
ATOM 816 C CA . VAL A 1 97 ? -6.381 -5.701 3.810 1.00 96.00 97 VAL A CA 1
ATOM 817 C C . VAL A 1 97 ? -6.072 -4.997 2.495 1.00 96.00 97 VAL A C 1
ATOM 819 O O . VAL A 1 97 ? -6.804 -5.152 1.511 1.00 96.00 97 VAL A O 1
ATOM 822 N N . VAL A 1 98 ? -4.997 -4.213 2.473 1.00 94.31 98 VAL A N 1
ATOM 823 C CA . VAL A 1 98 ? -4.523 -3.548 1.255 1.00 94.31 98 VAL A CA 1
ATOM 824 C C . VAL A 1 98 ? -3.303 -4.294 0.739 1.00 94.31 98 VAL A C 1
ATOM 826 O O . VAL A 1 98 ? -2.338 -4.485 1.467 1.00 94.31 98 VAL A O 1
ATOM 829 N N . ILE A 1 99 ? -3.343 -4.713 -0.519 1.00 93.12 99 ILE A N 1
ATOM 830 C CA . ILE A 1 99 ? -2.235 -5.372 -1.206 1.00 93.12 99 ILE A CA 1
ATOM 831 C C . ILE A 1 99 ? -1.662 -4.355 -2.187 1.00 93.12 99 ILE A C 1
ATOM 833 O O . ILE A 1 99 ? -2.260 -4.070 -3.227 1.00 93.12 99 ILE A O 1
ATOM 837 N N . ALA A 1 100 ? -0.521 -3.781 -1.829 1.00 89.75 100 ALA A N 1
ATOM 838 C CA . ALA A 1 100 ? 0.199 -2.821 -2.647 1.00 89.75 100 ALA A CA 1
ATOM 839 C C . ALA A 1 100 ? 1.284 -3.539 -3.450 1.00 89.75 100 ALA A C 1
ATOM 841 O O . ALA A 1 100 ? 2.159 -4.191 -2.887 1.00 89.75 100 ALA A O 1
ATOM 842 N N . VAL A 1 101 ? 1.224 -3.423 -4.771 1.00 86.56 101 VAL A N 1
ATOM 843 C CA . VAL A 1 101 ? 2.215 -3.996 -5.684 1.00 86.56 101 VAL A CA 1
ATOM 844 C C . VAL A 1 101 ? 3.128 -2.870 -6.152 1.00 86.56 101 VAL A C 1
ATOM 846 O O . VAL A 1 101 ? 2.688 -1.974 -6.879 1.00 86.56 101 VAL A O 1
ATOM 849 N N . ASN A 1 102 ? 4.399 -2.898 -5.744 1.00 79.88 102 ASN A N 1
ATOM 850 C CA . ASN A 1 102 ? 5.353 -1.874 -6.156 1.00 79.88 102 ASN A CA 1
ATOM 851 C C . ASN A 1 102 ? 5.642 -1.974 -7.660 1.00 79.88 102 ASN A C 1
ATOM 853 O O . ASN A 1 102 ? 5.796 -3.063 -8.221 1.00 79.88 102 ASN A O 1
ATOM 857 N N . SER A 1 103 ? 5.784 -0.815 -8.311 1.00 73.25 103 SER A N 1
ATOM 858 C CA . SER A 1 103 ? 6.288 -0.751 -9.691 1.00 73.25 103 SER A CA 1
ATOM 859 C C . SER A 1 103 ? 7.681 -1.382 -9.836 1.00 73.25 103 SER A C 1
ATOM 861 O O . SER A 1 103 ? 8.442 -1.468 -8.872 1.00 73.25 103 SER A O 1
ATOM 863 N N . ALA A 1 104 ? 8.071 -1.743 -11.065 1.00 66.81 104 ALA A N 1
ATOM 864 C CA . ALA A 1 104 ? 9.371 -2.343 -11.417 1.00 66.81 104 ALA A CA 1
ATOM 865 C C . ALA A 1 104 ? 10.622 -1.471 -11.169 1.00 66.81 104 ALA A C 1
ATOM 867 O O . ALA A 1 104 ? 11.678 -1.678 -11.785 1.00 66.81 104 ALA A O 1
ATOM 868 N N . LYS A 1 105 ? 10.500 -0.412 -10.373 1.00 63.34 105 LYS A N 1
ATOM 869 C CA . LYS A 1 105 ? 11.496 0.642 -10.224 1.00 63.34 105 LYS A CA 1
ATOM 870 C C . LYS A 1 105 ? 12.724 0.105 -9.485 1.00 63.34 105 LYS A C 1
ATOM 872 O O . LYS A 1 105 ? 12.605 -0.473 -8.413 1.00 63.34 105 LYS A O 1
ATOM 877 N N . LYS A 1 106 ? 13.928 0.363 -10.013 1.00 55.62 106 LYS A N 1
ATOM 878 C CA . LYS A 1 106 ? 15.179 0.226 -9.238 1.00 55.62 106 LYS A CA 1
ATOM 879 C C . LYS A 1 106 ? 15.747 1.608 -8.905 1.00 55.62 106 LYS A C 1
ATOM 881 O O . LYS A 1 106 ? 15.782 2.458 -9.797 1.00 55.62 106 LYS A O 1
ATOM 886 N N . PRO A 1 107 ? 16.226 1.869 -7.679 1.00 50.44 107 PRO A N 1
ATOM 887 C CA . PRO A 1 107 ? 16.943 3.106 -7.375 1.00 50.44 107 PRO A CA 1
ATOM 888 C C . PRO A 1 107 ? 18.179 3.278 -8.281 1.00 50.44 107 PRO A C 1
ATOM 890 O O . PRO A 1 107 ? 18.876 2.311 -8.585 1.00 50.44 107 PRO A O 1
ATOM 893 N N . GLY A 1 108 ? 18.457 4.508 -8.729 1.00 50.56 108 GLY A N 1
ATOM 894 C CA . GLY A 1 108 ? 19.780 4.885 -9.256 1.00 50.56 108 GLY A CA 1
ATOM 895 C C . GLY A 1 108 ? 20.073 4.726 -10.758 1.00 50.56 108 GLY A C 1
ATOM 896 O O . GLY A 1 108 ? 21.223 4.918 -11.144 1.00 50.56 108 GLY A O 1
ATOM 897 N N . LYS A 1 109 ? 19.106 4.426 -11.643 1.00 48.66 109 LYS A N 1
ATOM 898 C CA . LYS A 1 109 ? 19.357 4.407 -13.107 1.00 48.66 109 LYS A CA 1
ATOM 899 C C . LYS A 1 109 ? 18.535 5.453 -13.866 1.00 48.66 109 LYS A C 1
ATOM 901 O O . LYS A 1 109 ? 17.314 5.475 -13.768 1.00 48.66 109 LYS A O 1
ATOM 906 N N . ILE A 1 110 ? 19.209 6.259 -14.695 1.00 48.31 110 ILE A N 1
ATOM 907 C CA . ILE A 1 110 ? 18.610 7.242 -15.629 1.00 48.31 110 ILE A CA 1
ATOM 908 C C . ILE A 1 110 ? 17.623 6.560 -16.608 1.00 48.31 110 ILE A C 1
ATOM 910 O O . ILE A 1 110 ? 16.649 7.163 -17.041 1.00 48.31 110 ILE A O 1
ATOM 914 N N . LEU A 1 111 ? 17.816 5.263 -16.875 1.00 49.66 111 LEU A N 1
ATOM 915 C CA . LEU A 1 111 ? 16.954 4.398 -17.699 1.00 49.66 111 LEU A CA 1
ATOM 916 C C . LEU A 1 111 ? 15.760 3.779 -16.934 1.00 49.66 111 LEU A C 1
ATOM 918 O O . LEU A 1 111 ? 15.209 2.767 -17.354 1.00 49.66 111 LEU A O 1
ATOM 922 N N . ASN A 1 112 ? 15.347 4.332 -15.790 1.00 51.16 112 ASN A N 1
ATOM 923 C CA . ASN A 1 112 ? 14.193 3.801 -15.044 1.00 51.16 112 ASN A CA 1
ATOM 924 C C . ASN A 1 112 ? 12.871 3.916 -15.824 1.00 51.16 112 ASN A C 1
ATOM 926 O O . ASN A 1 112 ? 11.960 3.108 -15.637 1.00 51.16 112 ASN A O 1
ATOM 930 N N . SER A 1 113 ? 12.764 4.918 -16.702 1.00 53.09 113 SER A N 1
ATOM 931 C CA . SER A 1 113 ? 11.569 5.164 -17.511 1.00 53.09 113 SER A CA 1
ATOM 932 C C . SER A 1 113 ? 11.253 4.016 -18.467 1.00 53.09 113 SER A C 1
ATOM 934 O O . SER A 1 113 ? 10.079 3.763 -18.695 1.00 53.09 113 SER A O 1
ATOM 936 N N . THR A 1 114 ? 12.250 3.277 -18.965 1.00 53.69 114 THR A N 1
ATOM 937 C CA . THR A 1 114 ? 12.060 2.147 -19.893 1.00 53.69 114 THR A CA 1
ATOM 938 C C . THR A 1 114 ? 11.415 0.928 -19.229 1.00 53.69 114 THR A C 1
ATOM 940 O O . THR A 1 114 ? 10.680 0.201 -19.883 1.00 53.69 114 THR A O 1
ATOM 943 N N . ARG A 1 115 ? 11.635 0.706 -17.924 1.00 58.47 115 ARG A N 1
ATOM 944 C CA . ARG A 1 115 ? 11.004 -0.406 -17.180 1.00 58.47 115 ARG A CA 1
ATOM 945 C C . ARG A 1 115 ? 9.603 -0.061 -16.703 1.00 58.47 115 ARG A C 1
ATOM 947 O O . ARG A 1 115 ? 8.689 -0.858 -16.840 1.00 58.47 115 ARG A O 1
ATOM 954 N N . ARG A 1 116 ? 9.429 1.171 -16.223 1.00 58.44 116 ARG A N 1
ATOM 955 C CA . ARG A 1 116 ? 8.108 1.738 -15.955 1.00 58.44 116 ARG A CA 1
ATOM 956 C C . ARG A 1 116 ? 7.261 1.786 -17.235 1.00 58.44 116 ARG A C 1
ATOM 958 O O . ARG A 1 116 ? 6.056 1.602 -17.175 1.00 58.44 116 ARG A O 1
ATOM 965 N N . TYR A 1 117 ? 7.887 2.005 -18.391 1.00 59.91 117 TYR A N 1
ATOM 966 C CA . TYR A 1 117 ? 7.219 1.908 -19.685 1.00 59.91 117 TYR A CA 1
ATOM 967 C C . TYR A 1 117 ? 6.651 0.507 -19.912 1.00 59.91 117 TYR A C 1
ATOM 969 O O . TYR A 1 117 ? 5.480 0.428 -20.229 1.00 59.91 117 TYR A O 1
ATOM 977 N N . ALA A 1 118 ? 7.405 -0.569 -19.672 1.00 60.25 118 ALA A N 1
ATOM 978 C CA . ALA A 1 118 ? 6.874 -1.933 -19.790 1.00 60.25 118 ALA A CA 1
ATOM 979 C C . ALA A 1 118 ? 5.691 -2.216 -18.834 1.00 60.25 118 ALA A C 1
ATOM 981 O O . ALA A 1 118 ? 4.819 -3.011 -19.167 1.00 60.25 118 ALA A O 1
ATOM 982 N N . ASP A 1 119 ? 5.623 -1.542 -17.676 1.00 59.97 119 ASP A N 1
ATOM 983 C CA . ASP A 1 119 ? 4.479 -1.652 -16.754 1.00 59.97 119 ASP A CA 1
ATOM 984 C C . ASP A 1 119 ? 3.219 -0.899 -17.257 1.00 59.97 119 ASP A C 1
ATOM 986 O O . ASP A 1 119 ? 2.102 -1.295 -16.931 1.00 59.97 119 ASP A O 1
ATOM 990 N N . TYR A 1 120 ? 3.369 0.192 -18.026 1.00 61.00 120 TYR A N 1
ATOM 991 C CA . TYR A 1 120 ? 2.247 1.043 -18.483 1.00 61.00 120 TYR A CA 1
ATOM 992 C C . TYR A 1 120 ? 1.897 0.909 -19.969 1.00 61.00 120 TYR A C 1
ATOM 994 O O . TYR A 1 120 ? 0.792 1.269 -20.374 1.00 61.00 120 TYR A O 1
ATOM 1002 N N . PHE A 1 121 ? 2.833 0.447 -20.792 1.00 65.00 121 PHE A N 1
ATOM 1003 C CA . PHE A 1 121 ? 2.709 0.366 -22.239 1.00 65.00 121 PHE A CA 1
ATOM 1004 C C . PHE A 1 121 ? 2.879 -1.087 -22.686 1.00 65.00 121 PHE A C 1
ATOM 1006 O O . PHE A 1 121 ? 3.909 -1.689 -22.384 1.00 65.00 121 PHE A O 1
ATOM 1013 N N . PRO A 1 122 ? 1.916 -1.637 -23.447 1.00 66.81 122 PRO A N 1
ATOM 1014 C CA . PRO A 1 122 ? 2.008 -2.996 -23.969 1.00 66.81 122 PRO A CA 1
ATOM 1015 C C . PRO A 1 122 ? 3.299 -3.177 -24.766 1.00 66.81 122 PRO A C 1
ATOM 1017 O O . PRO A 1 122 ? 3.647 -2.310 -25.574 1.00 66.81 122 PRO A O 1
ATOM 1020 N N . ASN A 1 123 ? 4.003 -4.290 -24.585 1.00 73.00 123 ASN A N 1
ATOM 1021 C CA . ASN A 1 123 ? 5.230 -4.587 -25.333 1.00 73.00 123 ASN A CA 1
ATOM 1022 C C . ASN A 1 123 ? 4.973 -4.593 -26.851 1.00 73.00 123 ASN A C 1
ATOM 1024 O O . ASN A 1 123 ? 5.806 -4.159 -27.644 1.00 73.00 123 ASN A O 1
ATOM 1028 N N . GLU A 1 124 ? 3.762 -4.971 -27.250 1.00 75.25 124 GLU A N 1
ATOM 1029 C CA . GLU A 1 124 ? 3.247 -4.954 -28.615 1.00 75.25 124 GLU A CA 1
ATOM 1030 C C . GLU A 1 124 ? 3.233 -3.541 -29.220 1.00 75.25 1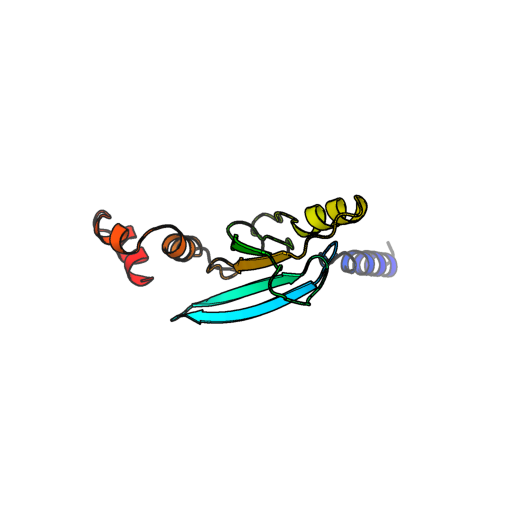24 GLU A C 1
ATOM 1032 O O . GLU A 1 124 ? 3.343 -3.386 -30.436 1.00 75.25 124 GLU A O 1
ATOM 1037 N N . SER A 1 125 ? 3.155 -2.491 -28.391 1.00 78.25 125 SER A N 1
ATOM 1038 C CA . SER A 1 125 ? 3.197 -1.094 -28.847 1.00 78.25 125 SER A CA 1
ATOM 1039 C C . SER A 1 125 ? 4.545 -0.710 -29.469 1.00 78.25 125 SER A C 1
ATOM 1041 O O . SER A 1 125 ? 4.598 0.162 -30.338 1.00 78.25 125 SER A O 1
ATOM 1043 N N . ILE A 1 126 ? 5.632 -1.388 -29.081 1.00 81.62 126 ILE A N 1
ATOM 1044 C CA . ILE A 1 126 ? 6.994 -1.104 -29.556 1.00 81.62 126 ILE A CA 1
ATOM 1045 C C . ILE A 1 126 ? 7.135 -1.437 -31.049 1.00 81.62 126 ILE A C 1
ATOM 1047 O O . ILE A 1 126 ? 7.905 -0.783 -31.758 1.00 81.62 126 ILE A O 1
ATOM 1051 N N . LEU A 1 127 ? 6.327 -2.370 -31.570 1.00 82.19 127 LEU A N 1
ATOM 1052 C CA . LEU A 1 127 ? 6.281 -2.704 -32.999 1.00 82.19 127 LEU A CA 1
ATOM 1053 C C . LEU A 1 127 ? 5.884 -1.501 -33.867 1.00 82.19 127 LEU A C 1
ATOM 1055 O O . LEU A 1 127 ? 6.363 -1.377 -34.995 1.00 82.19 127 LEU A O 1
ATOM 1059 N N . TYR A 1 128 ? 5.073 -0.593 -33.320 1.00 85.88 128 TYR A N 1
ATOM 1060 C CA . TYR A 1 128 ? 4.570 0.596 -34.008 1.00 85.88 128 TYR A CA 1
ATOM 1061 C C . TYR A 1 128 ? 5.498 1.812 -33.889 1.00 85.88 128 TYR A C 1
ATOM 1063 O O . TYR A 1 128 ? 5.200 2.872 -34.439 1.00 85.88 128 TYR A O 1
ATOM 1071 N N . PHE A 1 129 ? 6.623 1.701 -33.176 1.00 85.38 129 PHE A N 1
ATOM 1072 C CA . PHE A 1 129 ? 7.605 2.781 -33.131 1.00 85.38 129 PHE A CA 1
ATOM 1073 C C . PHE A 1 129 ? 8.280 2.924 -34.498 1.00 85.38 129 PHE A C 1
ATOM 1075 O O . PHE A 1 129 ? 8.585 1.927 -35.160 1.00 85.38 129 PHE A O 1
ATOM 1082 N N . GLN A 1 130 ? 8.559 4.171 -34.893 1.00 90.75 130 GLN A N 1
ATOM 1083 C CA . GLN A 1 130 ? 9.438 4.443 -36.029 1.00 90.75 130 GLN A CA 1
ATOM 1084 C C . GLN A 1 130 ? 10.804 3.795 -35.792 1.00 90.75 130 GLN A C 1
ATOM 1086 O O . GLN A 1 130 ? 11.324 3.805 -34.669 1.00 90.75 130 GLN A O 1
ATOM 1091 N N . ASP A 1 131 ? 11.376 3.238 -36.854 1.00 90.00 131 ASP A N 1
ATOM 1092 C CA . ASP A 1 131 ? 12.679 2.594 -36.779 1.00 90.00 131 ASP A CA 1
ATOM 1093 C C . ASP A 1 131 ? 13.758 3.605 -36.375 1.00 90.00 131 ASP A C 1
ATOM 1095 O O . ASP A 1 131 ? 13.784 4.750 -36.828 1.00 90.00 131 ASP A O 1
ATOM 1099 N N . GLY A 1 132 ? 14.641 3.186 -35.468 1.00 89.12 132 GLY A N 1
ATOM 1100 C CA . GLY A 1 132 ? 15.705 4.033 -34.945 1.00 89.12 132 GLY A CA 1
ATOM 1101 C C . GLY A 1 132 ? 16.099 3.691 -33.513 1.00 89.12 132 GLY A C 1
ATOM 1102 O O . GLY A 1 132 ? 15.650 2.700 -32.932 1.00 89.12 132 GLY A O 1
ATOM 1103 N N . LEU A 1 133 ? 16.933 4.557 -32.928 1.00 85.62 133 LEU A N 1
ATOM 1104 C CA . LEU A 1 133 ? 17.528 4.362 -31.603 1.00 85.62 133 LEU A CA 1
ATOM 1105 C C . LEU A 1 133 ? 16.469 4.098 -30.523 1.00 85.62 133 LEU A C 1
ATOM 1107 O O . LEU A 1 133 ? 16.662 3.248 -29.662 1.00 85.62 133 LEU A O 1
ATOM 1111 N N . LYS A 1 134 ? 15.323 4.787 -30.589 1.00 79.81 134 LYS A N 1
ATOM 1112 C CA . LYS A 1 134 ? 14.232 4.606 -29.626 1.00 79.81 134 LYS A CA 1
ATOM 1113 C C . LYS A 1 134 ? 13.651 3.190 -29.705 1.00 79.81 134 LYS A C 1
ATOM 1115 O O . LYS A 1 134 ? 13.590 2.518 -28.687 1.00 79.81 134 LYS A O 1
ATOM 1120 N N . LYS A 1 135 ? 13.290 2.695 -30.891 1.00 86.12 135 LYS A N 1
ATOM 1121 C CA . LYS A 1 135 ? 12.782 1.322 -31.048 1.00 86.12 135 LYS A CA 1
ATOM 1122 C C . LYS A 1 135 ? 13.816 0.281 -30.611 1.00 86.12 135 LYS A C 1
ATOM 1124 O O . LYS A 1 135 ? 13.465 -0.639 -29.880 1.00 86.12 135 LYS A O 1
ATOM 1129 N N . ALA A 1 136 ? 15.086 0.474 -30.974 1.00 83.31 136 ALA A N 1
ATOM 1130 C CA . ALA A 1 136 ? 16.180 -0.421 -30.594 1.00 83.31 136 ALA A CA 1
ATOM 1131 C C . ALA A 1 136 ? 16.400 -0.481 -29.072 1.00 83.31 136 ALA A C 1
ATOM 1133 O O . ALA A 1 136 ? 16.499 -1.567 -28.510 1.00 83.31 136 ALA A O 1
ATOM 1134 N N . ILE A 1 137 ? 16.421 0.675 -28.398 1.00 79.81 137 ILE A N 1
ATOM 1135 C CA . ILE A 1 137 ? 16.579 0.753 -26.940 1.00 79.81 137 ILE A CA 1
ATOM 1136 C C . ILE A 1 137 ? 15.422 0.043 -26.242 1.00 79.81 137 ILE A C 1
ATOM 1138 O O . ILE A 1 137 ? 15.675 -0.786 -25.382 1.00 79.81 137 ILE A O 1
ATOM 1142 N N . TYR A 1 138 ? 14.169 0.342 -26.598 1.00 75.12 138 TYR A N 1
ATOM 1143 C CA . TYR A 1 138 ? 13.007 -0.230 -25.908 1.00 75.12 138 TYR A CA 1
ATOM 1144 C C . TYR A 1 138 ? 12.835 -1.731 -26.184 1.00 75.12 138 TYR A C 1
ATOM 1146 O O . TYR A 1 138 ? 12.494 -2.464 -25.263 1.00 75.12 138 TYR A O 1
ATOM 1154 N N . SER A 1 139 ? 13.149 -2.204 -27.396 1.00 78.12 139 SER A N 1
ATOM 1155 C CA . SER A 1 139 ? 13.092 -3.638 -27.735 1.00 78.12 139 SER A CA 1
ATOM 1156 C C . SER A 1 139 ? 14.099 -4.485 -26.950 1.00 78.12 139 SER A C 1
ATOM 1158 O O . SER A 1 139 ? 13.873 -5.671 -26.772 1.00 78.12 139 SER A O 1
ATOM 1160 N N . ALA A 1 140 ? 15.198 -3.898 -26.464 1.00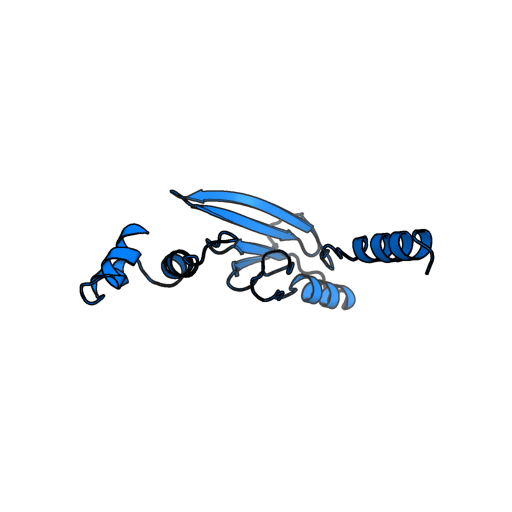 74.81 140 ALA A N 1
ATOM 1161 C CA . ALA A 1 140 ? 16.205 -4.604 -25.667 1.00 74.81 140 ALA A CA 1
ATOM 1162 C C . ALA A 1 140 ? 15.805 -4.816 -24.189 1.00 74.81 140 ALA A C 1
ATOM 1164 O O . ALA A 1 140 ? 16.565 -5.421 -23.434 1.00 74.81 140 ALA A O 1
ATOM 1165 N N . PHE A 1 141 ? 14.663 -4.266 -23.754 1.00 63.53 141 PHE A N 1
ATOM 1166 C CA . PHE A 1 141 ? 14.134 -4.406 -22.388 1.00 63.53 141 PHE A CA 1
ATOM 1167 C C . PHE A 1 141 ? 12.873 -5.278 -22.303 1.00 63.53 141 PHE A C 1
ATOM 1169 O O . PHE A 1 141 ? 12.305 -5.378 -21.215 1.00 63.53 141 PHE A O 1
ATOM 1176 N N . ILE A 1 142 ? 12.447 -5.862 -23.425 1.00 62.91 142 ILE A N 1
ATOM 1177 C CA . ILE A 1 142 ? 11.420 -6.907 -23.509 1.00 62.91 142 ILE A CA 1
ATOM 1178 C C . ILE A 1 142 ? 12.133 -8.259 -23.535 1.00 62.91 142 ILE A C 1
ATOM 1180 O O . ILE A 1 142 ? 11.639 -9.193 -22.871 1.00 62.91 142 ILE A O 1
#

Secondary structure (DSSP, 8-state):
--HHHHHHHHHHTTS---PPPPSSSEEEEEEEEETTEEEEEEEEESS-S---TT-EEEEEEESS-SS-GGG-SSS----HHHHHHHHHHTT----EEEEEEE-S--TT-TTHHHHHHHHHS-GGGGGGSPTTHHHHHHHTT-

Radius of gyration: 21.15 Å; chains: 1; bounding box: 53×44×57 Å

Sequence (142 aa):
MNKAKFLLLFLIMQVNHLNSQLAIGSIEEFFIEHNAYDRRIQIYYPFSNQIDKNTKFVIMNDAEELFLEEDTWRGRSWRIDKTFEDLAKTNKSLNIVVIAVNSAKKPGKILNSTRRYADYFPNESILYFQDGLKKAIYSAFI